Protein AF-A0A961D656-F1 (afdb_monomer)

Secondary structure (DSSP, 8-state):
-PPPSS---HHHHHHHHHHHHHHHHHHHHHHHHHHHHTT-HHHHHHHHHHHH----------GGG-B-TTT--BGGGS----------

Mean predicted aligned error: 13.87 Å

Sequence (88 aa):
ERLPGRNLTREDAARALRRLATRLLHVPSSRARLAAEEGRTDAYLEAMAELYGIAVPHPVKPLEKCECPVTGLRVSDLAVTPVHEEAV

Foldseek 3Di:
DPDPPDPQDPVNVVVVVVVVVCVVVVVLVVVLVVCVVVVNNVVSLVVVCVVPVPDDPDPCDPQQPDADPVPRDGPVNPDPPPPPPDDD

pLDDT: mean 77.81, std 14.46, range [40.59, 94.75]

Structure (mmCIF, N/CA/C/O backbone):
data_AF-A0A961D656-F1
#
_entry.id   AF-A0A961D656-F1
#
loop_
_atom_site.group_PDB
_atom_site.id
_atom_site.type_symbol
_atom_site.label_atom_id
_atom_site.label_alt_id
_atom_site.label_comp_id
_atom_site.label_asym_id
_atom_site.label_entity_id
_atom_site.label_seq_id
_atom_site.pdbx_PDB_ins_code
_atom_site.Cartn_x
_atom_site.Cartn_y
_atom_site.Cartn_z
_atom_site.occupancy
_atom_site.B_iso_or_equiv
_atom_site.auth_seq_id
_atom_site.auth_comp_id
_atom_site.auth_asym_id
_atom_site.auth_atom_id
_atom_site.pdbx_PDB_model_num
ATOM 1 N N . GLU A 1 1 ? 16.674 10.686 -14.498 1.00 51.22 1 GLU A N 1
ATOM 2 C CA . GLU A 1 1 ? 17.511 9.847 -15.379 1.00 51.22 1 GLU A CA 1
ATOM 3 C C . GLU A 1 1 ? 16.634 9.182 -16.422 1.00 51.22 1 GLU A C 1
ATOM 5 O O . GLU A 1 1 ? 15.688 8.492 -16.057 1.00 51.22 1 GLU A O 1
ATOM 10 N N . ARG A 1 2 ? 16.893 9.453 -17.706 1.00 58.59 2 ARG A N 1
ATOM 11 C CA . ARG A 1 2 ? 16.337 8.653 -18.803 1.00 58.59 2 ARG A CA 1
ATOM 12 C C . ARG A 1 2 ? 17.105 7.332 -18.868 1.00 58.59 2 ARG A C 1
ATOM 14 O O . ARG A 1 2 ? 18.253 7.271 -18.436 1.00 58.59 2 ARG A O 1
ATOM 21 N N . LEU A 1 3 ? 16.447 6.294 -19.376 1.00 59.28 3 LEU A N 1
ATOM 22 C CA . LEU A 1 3 ? 17.039 4.973 -19.566 1.00 59.28 3 LEU A CA 1
ATOM 23 C C . LEU A 1 3 ? 18.379 5.089 -20.319 1.00 59.28 3 LEU A C 1
ATOM 25 O O . LEU A 1 3 ? 18.419 5.762 -21.351 1.00 59.28 3 LEU A O 1
ATOM 29 N N . PRO A 1 4 ? 19.472 4.495 -19.804 1.00 62.66 4 PRO A N 1
ATOM 30 C CA . PRO A 1 4 ? 20.770 4.549 -20.464 1.00 62.66 4 PRO A CA 1
ATOM 31 C C . PRO A 1 4 ? 20.666 3.898 -21.845 1.00 62.66 4 PRO A C 1
ATOM 33 O O . PRO A 1 4 ? 19.966 2.900 -21.992 1.00 62.66 4 PRO A O 1
ATOM 36 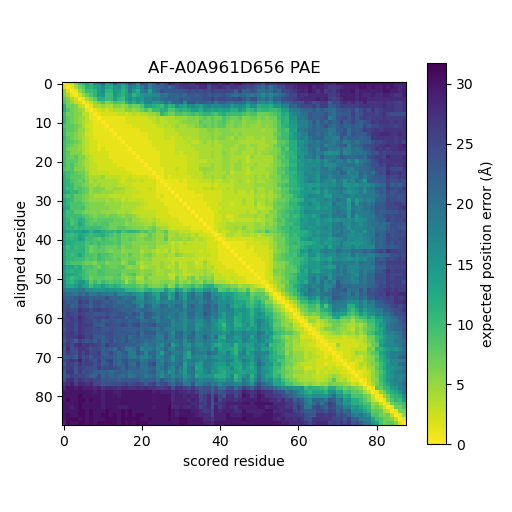N N . GLY A 1 5 ? 21.386 4.418 -22.844 1.00 70.00 5 GLY A N 1
ATOM 37 C CA . GLY A 1 5 ? 21.427 3.888 -24.220 1.00 70.00 5 GLY A CA 1
ATOM 38 C C . GLY A 1 5 ? 22.054 2.491 -24.364 1.00 70.00 5 GLY A C 1
ATOM 39 O O . GLY A 1 5 ? 22.538 2.144 -25.435 1.00 70.00 5 GLY A O 1
ATOM 40 N N . ARG A 1 6 ? 22.080 1.704 -23.283 1.00 73.19 6 ARG A N 1
ATOM 41 C CA . ARG A 1 6 ? 22.472 0.295 -23.248 1.00 73.19 6 ARG A CA 1
ATOM 42 C C . ARG A 1 6 ? 21.219 -0.577 -23.260 1.00 73.19 6 ARG A C 1
ATOM 44 O O . ARG A 1 6 ? 20.187 -0.189 -22.715 1.00 73.19 6 ARG A O 1
ATOM 51 N N . ASN A 1 7 ? 21.334 -1.784 -23.809 1.00 77.00 7 ASN A N 1
ATOM 52 C CA . ASN A 1 7 ? 20.256 -2.768 -23.742 1.00 77.00 7 ASN A CA 1
ATOM 53 C C . ASN A 1 7 ? 19.865 -3.032 -22.282 1.00 77.00 7 ASN A C 1
ATOM 55 O O . ASN A 1 7 ? 20.720 -3.283 -21.428 1.00 77.00 7 ASN A O 1
ATOM 59 N N . LEU A 1 8 ? 18.566 -2.938 -21.998 1.00 82.75 8 LEU A N 1
ATOM 60 C CA . LEU A 1 8 ? 18.030 -3.109 -20.657 1.00 82.75 8 LEU A CA 1
ATOM 61 C C . LEU A 1 8 ? 18.156 -4.577 -20.240 1.00 82.75 8 LEU A C 1
ATOM 63 O O . LEU A 1 8 ? 17.529 -5.454 -20.834 1.00 82.75 8 LEU A O 1
ATOM 67 N N . THR A 1 9 ? 18.949 -4.852 -19.209 1.00 89.81 9 THR A N 1
ATOM 68 C CA . THR A 1 9 ? 19.027 -6.207 -18.657 1.00 89.81 9 THR A CA 1
ATOM 69 C C . THR A 1 9 ? 17.776 -6.523 -17.834 1.00 89.81 9 THR A C 1
ATOM 71 O O . THR A 1 9 ? 17.111 -5.629 -17.300 1.00 89.81 9 THR A O 1
ATOM 74 N N . ARG A 1 10 ? 17.460 -7.814 -17.672 1.00 92.62 10 ARG A N 1
ATOM 75 C CA . ARG A 1 10 ? 16.353 -8.262 -16.807 1.00 92.62 10 ARG A CA 1
ATOM 76 C C . ARG A 1 10 ? 16.514 -7.769 -15.365 1.00 92.62 10 ARG A C 1
ATOM 78 O O . ARG A 1 10 ? 15.529 -7.427 -14.714 1.00 92.62 10 ARG A O 1
ATOM 85 N N . GLU A 1 11 ? 17.743 -7.733 -14.862 1.00 92.69 11 GLU A N 1
ATOM 86 C CA . GLU A 1 11 ? 18.039 -7.271 -13.505 1.00 92.69 11 GLU A CA 1
ATOM 87 C C . GLU A 1 11 ? 17.823 -5.766 -13.348 1.00 92.69 11 GLU A C 1
ATOM 89 O O . GLU A 1 11 ? 17.234 -5.338 -12.353 1.00 92.69 11 GLU A O 1
ATOM 94 N N . ASP A 1 12 ? 18.221 -4.974 -14.347 1.00 90.31 12 ASP A N 1
ATOM 95 C CA . ASP A 1 12 ? 17.963 -3.534 -14.372 1.00 90.31 12 ASP A CA 1
ATOM 96 C C . ASP A 1 12 ? 16.462 -3.246 -14.401 1.00 90.31 12 ASP A C 1
ATOM 98 O O . ASP A 1 12 ? 15.979 -2.417 -13.626 1.00 90.31 12 ASP A O 1
ATOM 102 N N . ALA A 1 13 ? 15.712 -3.981 -15.229 1.00 91.50 13 ALA A N 1
ATOM 103 C CA . ALA A 1 13 ? 14.256 -3.896 -15.283 1.00 91.50 13 ALA A CA 1
ATOM 104 C C . ALA A 1 13 ? 13.638 -4.187 -13.910 1.00 91.50 13 ALA A C 1
ATOM 106 O O . ALA A 1 13 ? 12.872 -3.386 -13.376 1.00 91.50 13 ALA A O 1
ATOM 107 N N . ALA A 1 14 ? 14.023 -5.307 -13.293 1.00 94.56 14 ALA A N 1
ATOM 108 C CA . ALA A 1 14 ? 13.505 -5.708 -11.992 1.00 94.56 14 ALA A CA 1
ATOM 109 C C . ALA A 1 14 ? 13.859 -4.694 -10.891 1.00 94.56 14 ALA A C 1
ATOM 111 O O . ALA A 1 14 ? 13.040 -4.409 -10.015 1.00 94.56 14 ALA A O 1
ATOM 112 N N . ARG A 1 15 ? 15.068 -4.122 -10.920 1.00 93.69 15 ARG A N 1
ATOM 113 C CA . ARG A 1 15 ? 15.498 -3.080 -9.978 1.00 93.69 15 ARG A CA 1
ATOM 114 C C . ARG A 1 15 ? 14.708 -1.785 -10.169 1.00 93.69 15 ARG A C 1
ATOM 116 O O . ARG A 1 15 ? 14.294 -1.184 -9.177 1.00 93.69 15 ARG A O 1
ATOM 123 N N . ALA A 1 16 ? 14.482 -1.368 -11.412 1.00 92.38 16 ALA A N 1
ATOM 124 C CA . ALA A 1 16 ? 13.689 -0.186 -11.731 1.00 92.38 16 ALA A CA 1
ATOM 125 C C . ALA A 1 16 ? 12.230 -0.355 -11.285 1.00 92.38 16 ALA A C 1
ATOM 127 O O . ALA A 1 16 ? 11.692 0.529 -10.620 1.00 92.38 16 ALA A O 1
ATOM 128 N N . LEU A 1 17 ? 11.626 -1.515 -11.559 1.00 94.19 17 LEU A N 1
ATOM 129 C CA . LEU A 1 17 ? 10.260 -1.833 -11.142 1.00 94.19 17 LEU A CA 1
ATOM 130 C C . LEU A 1 17 ? 10.112 -1.868 -9.61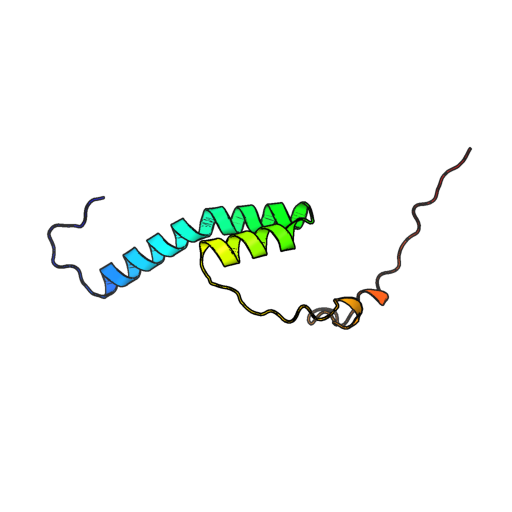9 1.00 94.19 17 LEU A C 1
ATOM 132 O O . LEU A 1 17 ? 9.167 -1.290 -9.093 1.00 94.19 17 LEU A O 1
ATOM 136 N N . ARG A 1 18 ? 11.068 -2.458 -8.889 1.00 94.69 18 ARG A N 1
ATOM 137 C CA . ARG A 1 18 ? 11.069 -2.410 -7.415 1.00 94.69 18 ARG A CA 1
ATOM 138 C C . ARG A 1 18 ? 11.115 -0.976 -6.895 1.00 94.69 18 ARG A C 1
ATOM 140 O O . ARG A 1 18 ? 10.312 -0.614 -6.045 1.00 94.69 18 ARG A O 1
ATOM 147 N N . ARG A 1 19 ? 12.007 -0.142 -7.439 1.00 94.75 19 ARG A N 1
ATOM 148 C CA . ARG A 1 19 ? 12.097 1.282 -7.069 1.00 94.75 19 ARG A CA 1
ATOM 149 C C . ARG A 1 19 ? 10.804 2.036 -7.365 1.00 94.75 19 ARG A C 1
ATOM 151 O O . ARG A 1 19 ? 10.403 2.876 -6.563 1.00 94.75 19 ARG A O 1
ATOM 158 N N . LEU A 1 20 ? 10.172 1.749 -8.500 1.00 93.31 20 LEU A N 1
ATOM 159 C CA . LEU A 1 20 ? 8.888 2.333 -8.866 1.00 93.31 20 LEU A CA 1
ATOM 160 C C . LEU A 1 20 ? 7.801 1.927 -7.866 1.00 93.31 20 LEU A C 1
ATOM 162 O O . LEU A 1 20 ? 7.148 2.803 -7.308 1.00 93.31 20 LEU A O 1
ATOM 166 N N . ALA A 1 21 ? 7.667 0.631 -7.582 1.00 91.25 21 ALA A N 1
ATOM 167 C CA . ALA A 1 21 ? 6.702 0.115 -6.616 1.00 91.25 21 ALA A CA 1
ATOM 168 C C . ALA A 1 21 ? 6.896 0.740 -5.224 1.00 91.25 21 ALA A C 1
ATOM 170 O O . ALA A 1 21 ? 5.932 1.206 -4.624 1.00 91.25 21 ALA A O 1
ATOM 171 N N . THR A 1 22 ? 8.140 0.849 -4.739 1.00 92.25 22 THR A N 1
ATOM 172 C CA . THR A 1 22 ? 8.443 1.522 -3.464 1.00 92.25 22 THR A CA 1
ATOM 173 C C . THR A 1 22 ? 7.977 2.977 -3.457 1.00 92.25 22 THR A C 1
ATOM 175 O O . THR A 1 22 ? 7.397 3.428 -2.474 1.00 92.25 22 THR A O 1
ATOM 178 N N . ARG A 1 23 ? 8.204 3.726 -4.544 1.00 90.62 23 ARG A N 1
ATOM 179 C CA . ARG A 1 23 ? 7.773 5.131 -4.637 1.00 90.62 23 ARG A CA 1
ATOM 180 C C . ARG A 1 23 ? 6.255 5.269 -4.678 1.00 90.62 23 ARG A C 1
ATOM 182 O O . ARG A 1 23 ? 5.731 6.173 -4.037 1.00 90.62 23 ARG A O 1
ATOM 189 N N . LEU A 1 24 ? 5.571 4.376 -5.393 1.00 89.38 24 LEU A N 1
ATOM 190 C CA . LEU A 1 24 ? 4.110 4.361 -5.467 1.00 89.38 24 LEU A CA 1
ATOM 191 C C . LEU A 1 24 ? 3.480 4.050 -4.106 1.00 89.38 24 LEU A C 1
ATOM 193 O O . LEU A 1 24 ? 2.525 4.711 -3.715 1.00 89.38 24 LEU A O 1
ATOM 197 N N . LEU A 1 25 ? 4.040 3.093 -3.360 1.00 87.31 25 LEU A N 1
ATOM 198 C CA . LEU A 1 25 ? 3.480 2.652 -2.082 1.00 87.31 25 LEU A CA 1
ATOM 199 C C . LEU A 1 25 ? 3.868 3.531 -0.886 1.00 87.31 25 LEU A C 1
ATOM 201 O O . LEU A 1 25 ? 3.225 3.439 0.158 1.00 87.31 25 LEU A O 1
ATOM 205 N N . HIS A 1 26 ? 4.880 4.396 -1.004 1.00 88.31 26 HIS A N 1
ATOM 206 C CA . HIS A 1 26 ? 5.346 5.208 0.122 1.00 88.31 26 HIS A CA 1
ATOM 207 C C . HIS A 1 26 ? 4.263 6.153 0.666 1.00 88.31 26 HIS A C 1
ATOM 209 O O . HIS A 1 26 ? 3.936 6.103 1.848 1.00 88.31 26 HIS A O 1
ATOM 215 N N . VAL A 1 27 ? 3.677 6.987 -0.199 1.00 89.19 27 VAL A N 1
ATOM 216 C CA . VAL A 1 27 ? 2.637 7.953 0.196 1.00 89.19 27 VAL A CA 1
ATOM 217 C C . VAL A 1 27 ? 1.398 7.271 0.785 1.00 89.19 27 VAL A C 1
ATOM 219 O O . VAL A 1 27 ? 0.979 7.685 1.867 1.00 89.19 27 VAL A O 1
ATOM 222 N N . PRO A 1 28 ? 0.800 6.242 0.148 1.00 84.81 28 PRO A N 1
ATOM 223 C CA . PRO A 1 28 ? -0.347 5.575 0.740 1.00 84.81 28 PRO A CA 1
ATOM 224 C C . PRO A 1 28 ? 0.007 4.864 2.052 1.00 84.81 28 PRO A C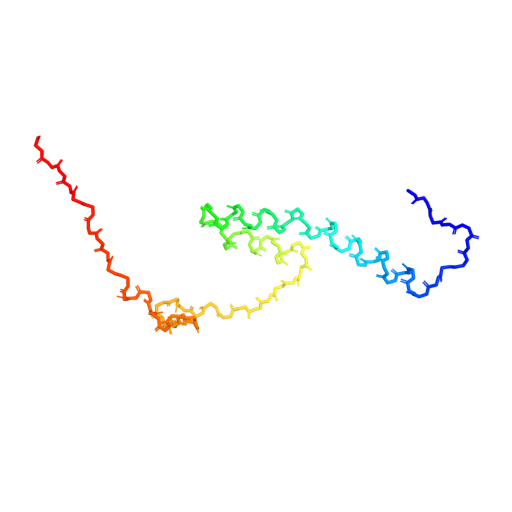 1
ATOM 226 O O . PRO A 1 28 ? -0.759 4.956 3.000 1.00 84.81 28 PRO A O 1
ATOM 229 N N . SER A 1 29 ? 1.199 4.272 2.193 1.00 83.75 29 SER A N 1
ATOM 230 C CA . SER A 1 29 ? 1.611 3.676 3.478 1.00 83.75 29 SER A CA 1
ATOM 231 C C . SER A 1 29 ? 1.673 4.714 4.605 1.00 83.75 29 SER A C 1
ATOM 233 O O . SER A 1 29 ? 1.176 4.473 5.704 1.00 83.75 29 SER A O 1
ATOM 235 N N . SER A 1 30 ? 2.230 5.897 4.332 1.00 88.62 30 SER A N 1
ATOM 236 C CA . SER A 1 30 ? 2.271 6.987 5.313 1.00 88.62 30 SER A CA 1
ATOM 237 C C . SER A 1 30 ? 0.871 7.497 5.669 1.00 88.62 30 SER A C 1
ATOM 239 O O . SER A 1 30 ? 0.588 7.756 6.836 1.00 88.62 30 SER A O 1
ATOM 241 N N . ARG A 1 31 ? -0.032 7.609 4.687 1.00 86.50 31 ARG A N 1
ATOM 242 C CA . ARG A 1 31 ? -1.421 8.039 4.925 1.00 86.50 31 ARG A CA 1
ATOM 243 C C . ARG A 1 31 ? -2.247 6.982 5.658 1.00 86.50 31 ARG A C 1
ATOM 245 O O . ARG A 1 31 ? -3.064 7.361 6.487 1.00 86.50 31 ARG A O 1
ATOM 252 N N . ALA A 1 32 ? -1.998 5.697 5.410 1.00 84.44 32 ALA A N 1
ATOM 253 C CA . ALA A 1 32 ? -2.609 4.598 6.154 1.00 84.44 32 ALA A CA 1
ATOM 254 C C . ALA A 1 32 ? -2.280 4.692 7.645 1.00 84.44 32 ALA A C 1
ATOM 256 O O . ALA A 1 32 ? -3.162 4.562 8.488 1.00 84.44 32 ALA A O 1
ATOM 257 N N . ARG A 1 33 ? -1.012 4.977 7.967 1.00 81.31 33 ARG A N 1
ATOM 258 C CA . ARG A 1 33 ? -0.567 5.159 9.350 1.00 81.31 33 ARG A CA 1
ATOM 259 C C . ARG A 1 33 ? -1.272 6.332 10.032 1.00 81.31 33 ARG A C 1
ATOM 261 O O . ARG A 1 33 ? -1.789 6.154 11.127 1.00 81.31 33 ARG A O 1
ATOM 268 N N . LEU A 1 34 ? -1.334 7.492 9.377 1.00 89.25 34 LEU A N 1
ATOM 269 C CA . LEU A 1 34 ? -2.042 8.659 9.918 1.00 89.25 34 LEU A CA 1
ATOM 270 C C . LEU A 1 34 ? -3.536 8.371 10.122 1.00 89.25 34 LEU A C 1
ATOM 272 O O . LEU A 1 34 ? -4.091 8.696 11.163 1.00 89.25 34 LEU A O 1
ATOM 276 N N . ALA A 1 35 ? -4.181 7.698 9.165 1.00 87.81 35 ALA A N 1
ATOM 277 C CA . ALA A 1 35 ? -5.578 7.301 9.308 1.00 87.81 35 ALA A CA 1
ATOM 278 C C . ALA A 1 35 ? -5.789 6.356 10.500 1.00 87.81 35 ALA A C 1
ATOM 280 O O . ALA A 1 35 ? -6.805 6.469 11.178 1.00 87.81 35 ALA A O 1
ATOM 281 N N . ALA A 1 36 ? -4.835 5.465 10.786 1.00 80.38 36 ALA A N 1
ATOM 282 C CA . ALA A 1 36 ? -4.899 4.601 11.960 1.00 80.38 36 ALA A CA 1
ATOM 283 C C . ALA A 1 36 ? -4.763 5.369 13.279 1.00 80.38 36 ALA A C 1
ATOM 285 O O . ALA A 1 36 ? -5.515 5.101 14.213 1.00 80.38 36 ALA A O 1
ATOM 286 N N . GLU A 1 37 ? -3.866 6.355 13.340 1.00 86.94 37 GLU A N 1
ATOM 287 C CA . GLU A 1 37 ? -3.721 7.252 14.496 1.00 86.94 37 GLU A CA 1
ATOM 288 C C . GLU A 1 37 ? -4.998 8.083 14.739 1.00 86.94 37 GLU A C 1
ATOM 290 O O . GLU A 1 37 ? -5.339 8.383 15.879 1.00 86.94 37 GLU A O 1
ATOM 295 N N . GLU A 1 38 ? -5.753 8.386 13.683 1.00 92.00 38 GLU A N 1
ATOM 296 C CA . GLU A 1 38 ? -7.025 9.117 13.744 1.00 92.00 38 GLU A CA 1
ATOM 297 C C . GLU A 1 38 ? -8.267 8.213 13.889 1.00 92.00 38 GLU A C 1
ATOM 299 O O . GLU A 1 38 ? -9.395 8.707 13.859 1.00 92.00 38 GLU A O 1
ATOM 304 N N . GLY A 1 39 ? -8.098 6.889 14.000 1.00 88.31 39 GLY A N 1
ATOM 305 C CA . GLY A 1 39 ? -9.211 5.935 14.102 1.00 88.31 39 GLY A CA 1
ATOM 306 C C . GLY A 1 39 ? -10.035 5.766 12.816 1.00 88.31 39 GLY A C 1
ATOM 307 O O . GLY A 1 39 ? -11.143 5.241 12.849 1.00 88.31 39 GLY A O 1
ATOM 308 N N . ARG A 1 40 ? -9.506 6.197 11.667 1.00 88.25 40 ARG A N 1
ATOM 309 C CA . ARG A 1 40 ? -10.146 6.140 10.338 1.00 88.25 40 ARG A CA 1
ATOM 310 C C . ARG A 1 40 ? -9.557 5.051 9.436 1.00 88.25 40 ARG A C 1
ATOM 312 O O . ARG A 1 40 ? -9.623 5.163 8.211 1.00 88.25 40 ARG A O 1
ATOM 319 N N . THR A 1 41 ? -8.959 4.014 10.024 1.00 84.19 41 THR A N 1
ATOM 320 C CA . THR A 1 41 ? -8.285 2.924 9.300 1.00 84.19 41 THR A CA 1
ATOM 321 C C . THR A 1 41 ? -9.191 2.275 8.259 1.00 84.19 41 THR A C 1
ATOM 323 O O . THR A 1 41 ? -8.778 2.116 7.115 1.00 84.19 41 THR A O 1
ATOM 326 N N . ASP A 1 42 ? -10.431 1.947 8.628 1.00 83.44 42 ASP A N 1
ATOM 327 C CA . ASP A 1 42 ? -11.335 1.169 7.774 1.00 83.44 42 ASP A CA 1
ATOM 328 C C . ASP A 1 42 ? -11.718 1.929 6.500 1.00 83.44 42 ASP A C 1
ATOM 330 O O . ASP A 1 42 ? -11.560 1.409 5.397 1.00 83.44 42 ASP A O 1
ATOM 334 N N . ALA A 1 43 ? -12.096 3.204 6.636 1.00 80.50 43 ALA A N 1
ATOM 335 C CA . ALA A 1 43 ? -12.403 4.072 5.498 1.00 80.50 43 ALA A CA 1
ATOM 336 C C . ALA A 1 43 ? -11.189 4.261 4.571 1.00 80.50 43 ALA A C 1
ATOM 338 O O . ALA A 1 43 ? -11.324 4.374 3.352 1.00 80.50 43 ALA A O 1
ATOM 339 N N . TYR A 1 44 ? -9.982 4.288 5.141 1.00 84.50 44 TYR A N 1
ATOM 340 C CA . TYR A 1 44 ? -8.759 4.372 4.354 1.00 84.50 44 TYR A CA 1
ATOM 341 C C . TYR A 1 44 ? -8.479 3.073 3.583 1.00 84.50 44 TYR A C 1
ATOM 343 O O . TYR A 1 44 ? -8.124 3.121 2.403 1.00 84.50 44 TYR A O 1
ATOM 351 N N . LEU A 1 45 ? -8.639 1.917 4.231 1.00 81.69 45 LEU A N 1
ATOM 352 C CA . LEU A 1 45 ? -8.440 0.609 3.607 1.00 81.69 45 LEU A CA 1
ATOM 353 C C . LEU A 1 45 ? -9.449 0.353 2.484 1.00 81.69 45 LEU A C 1
ATOM 355 O O . LEU A 1 45 ? -9.057 -0.166 1.441 1.00 81.69 45 LEU A O 1
ATOM 359 N N . GLU A 1 46 ? -10.703 0.768 2.655 1.00 83.50 46 GLU A N 1
ATOM 360 C CA . GLU A 1 46 ? -11.736 0.671 1.621 1.00 83.50 46 GLU A CA 1
ATOM 361 C C . GLU A 1 46 ? -11.370 1.492 0.374 1.00 83.50 46 GLU A C 1
ATOM 363 O O . GLU A 1 46 ? -11.340 0.956 -0.735 1.00 83.50 46 GLU A O 1
ATOM 368 N N . ALA A 1 47 ? -10.945 2.748 0.552 1.00 81.50 47 ALA A N 1
ATOM 369 C CA . ALA A 1 47 ? -10.474 3.585 -0.554 1.00 81.50 47 ALA A CA 1
ATOM 370 C C . ALA A 1 47 ? -9.231 3.000 -1.259 1.00 81.50 47 ALA A C 1
ATOM 372 O O . ALA A 1 47 ? -9.078 3.126 -2.475 1.00 81.50 47 ALA A O 1
ATOM 373 N N . MET A 1 48 ? -8.323 2.351 -0.519 1.00 82.06 48 MET A N 1
ATOM 374 C CA . MET A 1 48 ? -7.166 1.667 -1.114 1.00 82.06 48 MET A CA 1
ATOM 375 C C . MET A 1 48 ? -7.564 0.402 -1.881 1.00 82.06 48 MET A C 1
ATOM 377 O O . MET A 1 48 ? -6.970 0.117 -2.924 1.00 82.06 48 MET A O 1
ATOM 381 N N . ALA A 1 49 ? -8.554 -0.344 -1.389 1.00 82.62 49 ALA A N 1
ATOM 382 C CA . ALA A 1 49 ? -9.102 -1.502 -2.081 1.00 82.62 49 ALA A CA 1
ATOM 383 C C . ALA A 1 49 ? -9.768 -1.091 -3.403 1.00 82.62 49 ALA A C 1
ATOM 385 O O . ALA A 1 49 ? -9.566 -1.771 -4.405 1.00 82.62 49 ALA A O 1
ATOM 386 N N . GLU A 1 50 ? -10.469 0.047 -3.439 1.00 79.06 50 GLU A N 1
ATOM 387 C CA . GLU A 1 50 ? -11.029 0.615 -4.671 1.00 79.06 50 GLU A CA 1
ATOM 388 C C . GLU A 1 50 ? -9.928 1.066 -5.648 1.00 79.06 50 GLU A C 1
ATOM 390 O O . GLU A 1 50 ? -9.947 0.702 -6.823 1.00 79.06 50 GLU A O 1
ATOM 395 N N . LEU A 1 51 ? -8.925 1.806 -5.161 1.00 80.25 51 LEU A N 1
ATOM 396 C CA . LEU A 1 51 ? -7.857 2.362 -6.000 1.00 80.25 51 LEU A CA 1
ATOM 397 C C . LEU A 1 51 ? -6.936 1.304 -6.614 1.00 80.25 51 LEU A C 1
ATOM 399 O O . LEU A 1 51 ? -6.508 1.453 -7.759 1.00 80.25 51 LEU A O 1
ATOM 403 N N . TYR A 1 52 ? -6.582 0.270 -5.852 1.00 82.19 52 TYR A N 1
ATOM 404 C CA . TYR A 1 52 ? -5.617 -0.736 -6.297 1.00 82.19 52 TYR A CA 1
ATOM 405 C C . TYR A 1 52 ? -6.259 -2.075 -6.675 1.00 82.19 52 TYR A C 1
ATOM 407 O O . TYR A 1 52 ? -5.581 -2.922 -7.254 1.00 82.19 52 TYR A O 1
ATOM 415 N N . GLY A 1 53 ? -7.534 -2.300 -6.346 1.00 77.38 53 GLY A N 1
ATOM 416 C CA . GLY A 1 53 ? -8.197 -3.595 -6.533 1.00 77.38 53 GLY A CA 1
ATOM 417 C C . GLY A 1 53 ? -7.625 -4.711 -5.651 1.00 77.38 53 GLY A C 1
ATOM 418 O O . GLY A 1 53 ? -7.940 -5.882 -5.850 1.00 77.38 53 GLY A O 1
ATOM 419 N N . ILE A 1 54 ? -6.760 -4.374 -4.687 1.00 68.31 54 ILE A N 1
ATOM 420 C CA . ILE A 1 54 ? -6.105 -5.325 -3.784 1.00 68.31 54 ILE A CA 1
ATOM 421 C C . ILE A 1 54 ? -6.934 -5.394 -2.501 1.00 68.31 5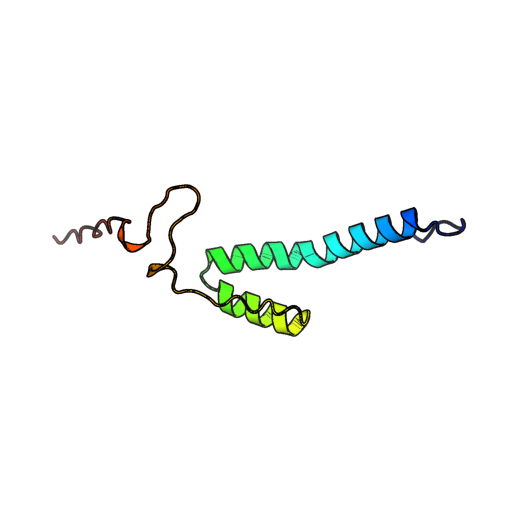4 ILE A C 1
ATOM 423 O O . ILE A 1 54 ? -6.521 -4.921 -1.445 1.00 68.31 54 ILE A O 1
ATOM 427 N N . ALA A 1 55 ? -8.139 -5.951 -2.584 1.00 59.62 55 ALA A N 1
ATOM 428 C CA . ALA A 1 55 ? -8.870 -6.316 -1.381 1.00 59.62 55 ALA A CA 1
ATOM 429 C C . ALA A 1 55 ? -8.253 -7.611 -0.842 1.00 59.62 55 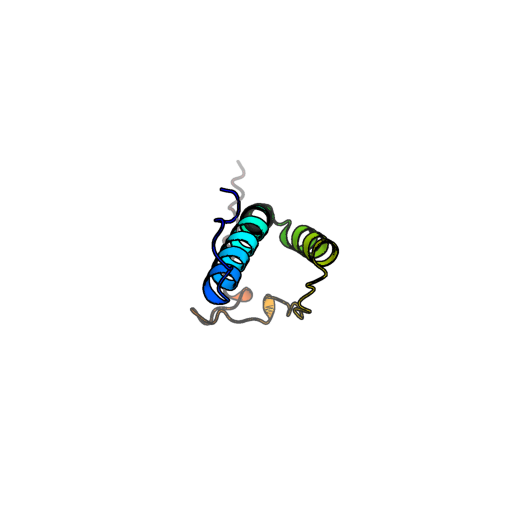ALA A C 1
ATOM 431 O O . ALA A 1 55 ? -8.403 -8.673 -1.444 1.00 59.62 55 ALA A O 1
ATOM 432 N N . VAL A 1 56 ? -7.542 -7.541 0.284 1.00 58.97 56 VAL A N 1
ATOM 433 C CA . VAL A 1 56 ? -7.331 -8.748 1.085 1.00 58.97 56 VAL A CA 1
ATOM 434 C C . VAL A 1 56 ? -8.638 -8.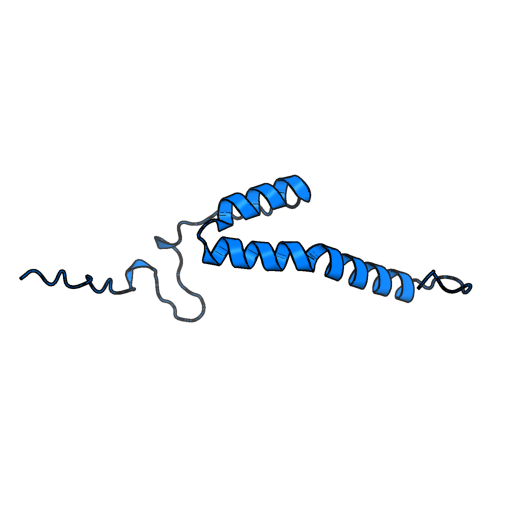940 1.843 1.00 58.97 56 VAL A C 1
ATOM 436 O O . VAL A 1 56 ? -8.945 -8.089 2.679 1.00 58.97 56 VAL A O 1
ATOM 439 N N . PRO A 1 57 ? -9.426 -10.000 1.592 1.00 56.78 57 PRO A N 1
ATOM 440 C CA . PRO A 1 57 ? -10.513 -10.342 2.489 1.00 56.78 57 PRO A CA 1
ATOM 441 C C . PRO A 1 57 ? -9.866 -10.758 3.810 1.00 56.78 57 PRO A C 1
ATOM 443 O O . PRO A 1 57 ? -9.506 -11.914 4.013 1.00 56.78 57 PRO A O 1
ATOM 446 N N . HIS A 1 58 ? -9.619 -9.788 4.686 1.00 55.59 58 HIS A N 1
ATOM 447 C CA . HIS A 1 58 ? -9.340 -10.058 6.078 1.00 55.59 58 HIS A CA 1
ATOM 448 C C . HIS A 1 58 ? -10.698 -10.315 6.711 1.00 55.59 58 HIS A C 1
ATOM 450 O O . HIS A 1 58 ? -11.484 -9.374 6.839 1.00 55.59 58 HIS A O 1
ATOM 456 N N . PRO A 1 59 ? -11.027 -11.561 7.095 1.00 56.69 59 PRO A N 1
ATOM 457 C CA . PRO A 1 59 ? -12.101 -11.747 8.043 1.00 56.69 59 PRO A CA 1
ATOM 458 C C . PRO A 1 59 ? -11.661 -11.004 9.301 1.00 56.69 59 PRO A C 1
ATOM 460 O O . PRO A 1 59 ? -10.769 -11.464 10.018 1.00 56.69 59 PRO A O 1
ATOM 463 N N . VAL A 1 60 ? -12.230 -9.821 9.523 1.00 59.41 60 VAL A N 1
ATOM 464 C CA . VAL A 1 60 ? -12.019 -9.047 10.740 1.00 59.41 60 VAL A CA 1
ATOM 465 C C . VAL A 1 60 ? -12.638 -9.883 11.852 1.00 59.41 60 VAL A C 1
ATOM 467 O O . VAL A 1 60 ? -13.843 -9.854 12.092 1.00 59.41 60 VAL A O 1
ATOM 470 N N . LYS A 1 61 ? -11.839 -10.760 12.464 1.00 64.44 61 LYS A N 1
ATOM 471 C CA . LYS A 1 61 ? -12.278 -11.468 13.658 1.00 64.44 61 LYS A CA 1
ATOM 472 C C . LYS A 1 61 ? -12.403 -10.404 14.747 1.00 64.44 61 LYS A C 1
ATOM 474 O O . LYS A 1 61 ? -11.459 -9.627 14.907 1.00 64.44 61 LYS A O 1
ATOM 479 N N . PRO A 1 62 ? -13.533 -10.346 15.472 1.00 70.25 62 PRO A N 1
ATOM 480 C CA . PRO A 1 62 ? -13.706 -9.391 16.558 1.00 70.25 62 PRO A CA 1
ATOM 481 C C . PRO A 1 62 ? -12.492 -9.447 17.485 1.00 70.25 62 PRO A C 1
ATOM 483 O O . PRO A 1 62 ? -12.157 -10.533 17.965 1.00 70.25 62 PRO A O 1
ATOM 486 N N . LEU A 1 63 ? -11.828 -8.307 17.710 1.00 72.19 63 LEU A N 1
ATOM 487 C CA . LEU A 1 63 ? -10.595 -8.243 18.508 1.00 72.19 63 LEU A CA 1
ATOM 488 C C . LEU A 1 63 ? -10.780 -8.835 19.916 1.00 72.19 63 LEU A C 1
ATOM 490 O O . LEU A 1 63 ? -9.847 -9.400 20.472 1.00 72.19 63 LEU A O 1
ATOM 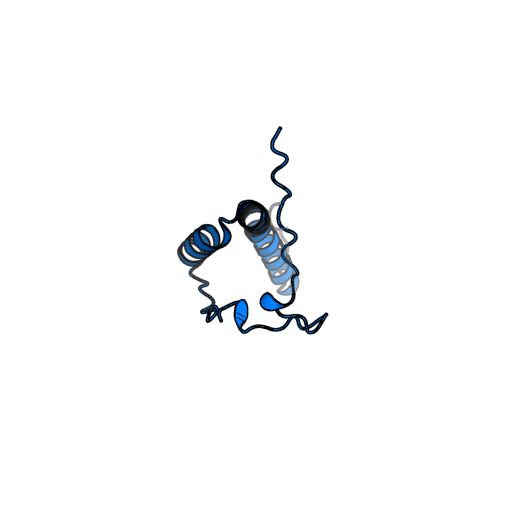494 N N . GLU A 1 64 ? -11.998 -8.788 20.455 1.00 74.38 64 GLU A N 1
ATOM 495 C CA . GLU A 1 64 ? -12.419 -9.403 21.725 1.00 74.38 64 GLU A CA 1
ATOM 496 C C . GLU A 1 64 ? -12.145 -10.919 21.803 1.00 74.38 64 GLU A C 1
ATOM 498 O O . GLU A 1 64 ? -12.004 -11.497 22.885 1.00 74.38 64 GLU A O 1
ATOM 503 N N . LYS A 1 65 ? -12.085 -11.586 20.645 1.00 75.25 65 LYS A N 1
ATOM 504 C CA . LYS A 1 65 ? -11.827 -13.026 20.506 1.00 75.25 65 LYS A CA 1
ATOM 505 C C . LYS A 1 65 ? -10.380 -13.335 20.118 1.00 75.25 65 LYS A C 1
ATOM 507 O O . LYS A 1 65 ? -10.049 -14.507 19.958 1.00 75.25 65 LYS A O 1
ATOM 512 N N . CYS A 1 66 ? -9.546 -12.316 19.932 1.00 79.81 66 CYS A N 1
ATOM 513 C CA . CYS A 1 66 ? -8.151 -12.459 19.539 1.00 79.81 66 CYS A CA 1
ATOM 514 C C . CYS A 1 66 ? -7.232 -12.337 20.764 1.00 79.81 66 CYS A C 1
ATOM 516 O O . CYS A 1 66 ? -7.451 -11.503 21.641 1.00 79.81 66 CYS A O 1
ATOM 518 N N . GLU A 1 67 ? -6.185 -13.159 20.792 1.00 87.31 67 GLU A N 1
ATOM 519 C CA . GLU A 1 67 ? -5.088 -13.087 21.761 1.00 87.31 67 GLU A CA 1
ATOM 520 C C . GLU A 1 67 ? -3.854 -12.491 21.082 1.00 87.31 67 GLU A C 1
ATOM 522 O O . GLU A 1 67 ? -3.560 -12.790 19.919 1.00 87.31 67 GLU A O 1
ATOM 527 N N . CYS A 1 68 ? -3.126 -11.629 21.790 1.00 83.19 68 CYS A N 1
ATOM 528 C CA . CYS A 1 68 ? -1.889 -11.055 21.278 1.00 83.19 68 CYS A CA 1
ATOM 529 C C . CYS A 1 68 ? -0.804 -12.146 21.171 1.00 83.19 68 CYS A C 1
ATOM 531 O O . CYS A 1 68 ? -0.458 -12.745 22.185 1.00 83.19 68 CYS A O 1
ATOM 533 N N . PRO A 1 69 ? -0.177 -12.379 20.004 1.00 84.69 69 PRO A N 1
ATOM 534 C CA . PRO A 1 69 ? 0.830 -13.435 19.846 1.00 84.69 69 PRO A CA 1
ATOM 535 C C . PRO A 1 69 ? 2.138 -13.163 20.605 1.00 84.69 69 PRO A C 1
ATOM 537 O O . PRO A 1 69 ? 2.964 -14.059 20.746 1.00 84.69 69 PRO A O 1
ATOM 540 N N . VAL A 1 70 ? 2.344 -11.927 21.071 1.00 86.50 70 VAL A N 1
ATOM 541 C CA . VAL A 1 70 ? 3.546 -11.523 21.815 1.00 86.50 70 VAL A CA 1
ATOM 542 C C . VAL A 1 70 ? 3.336 -11.628 23.325 1.00 86.50 70 VAL A C 1
ATOM 544 O O . VAL A 1 70 ? 4.258 -12.010 24.038 1.00 86.50 70 VAL A O 1
ATOM 547 N N . THR A 1 71 ? 2.143 -11.292 23.823 1.00 87.75 71 THR A N 1
ATOM 548 C CA . THR A 1 71 ? 1.865 -11.208 25.269 1.00 87.75 71 THR A CA 1
ATOM 549 C C . THR A 1 71 ? 0.845 -12.228 25.770 1.00 87.75 71 THR A C 1
ATOM 551 O O . THR A 1 71 ? 0.717 -12.400 26.975 1.00 87.75 71 THR A O 1
ATOM 554 N N . GLY A 1 72 ? 0.098 -12.881 24.879 1.00 87.81 72 GLY A N 1
ATOM 555 C CA . GLY A 1 72 ? -1.017 -13.773 25.216 1.00 87.81 72 GLY A CA 1
ATOM 556 C C . GLY A 1 72 ? -2.257 -13.065 25.771 1.00 87.81 72 GLY A C 1
ATOM 557 O O . GLY A 1 72 ? -3.240 -13.726 26.078 1.00 87.81 72 GLY A O 1
ATOM 558 N N . LEU A 1 73 ? -2.231 -11.736 25.904 1.00 87.69 73 LEU A N 1
ATOM 559 C CA . LEU A 1 73 ? -3.328 -10.969 26.496 1.00 87.69 73 LEU A CA 1
ATOM 560 C C . LEU A 1 73 ? -4.474 -10.761 25.505 1.00 87.69 73 LEU A C 1
ATOM 562 O O . LEU A 1 73 ? -4.249 -10.556 24.304 1.00 87.69 73 LEU A O 1
ATOM 566 N N . ARG A 1 74 ? -5.697 -10.754 26.035 1.00 88.31 74 ARG A N 1
ATOM 567 C CA . ARG A 1 74 ? -6.930 -10.380 25.336 1.00 88.31 74 ARG A CA 1
ATOM 568 C C . ARG A 1 74 ? -7.286 -8.928 25.628 1.00 88.31 74 ARG A C 1
ATOM 570 O O . ARG A 1 74 ? -6.873 -8.356 26.632 1.00 88.31 74 ARG A O 1
ATOM 577 N N . VAL A 1 75 ? -8.126 -8.337 24.777 1.00 82.50 75 VAL A N 1
ATOM 578 C CA . VAL A 1 75 ? -8.650 -6.972 24.998 1.00 82.50 75 VAL A CA 1
ATOM 579 C C . VAL A 1 75 ? -9.411 -6.863 26.326 1.00 82.50 75 VAL A C 1
ATOM 581 O O . VAL A 1 75 ? -9.330 -5.836 26.987 1.00 82.50 75 VAL A O 1
ATOM 584 N N . SER A 1 76 ? -10.088 -7.935 26.753 1.00 81.19 76 SER A N 1
ATOM 585 C CA . SER A 1 76 ? -10.780 -8.024 28.048 1.00 81.19 76 SER A CA 1
ATOM 586 C C . SER A 1 76 ? -9.861 -7.910 29.266 1.00 81.19 76 SER A C 1
ATOM 588 O O . SER A 1 76 ? -10.345 -7.627 30.357 1.00 81.19 76 SER A O 1
ATOM 590 N N . ASP A 1 77 ? -8.560 -8.140 29.093 1.00 83.81 77 ASP A N 1
ATOM 591 C CA . ASP A 1 77 ? -7.590 -8.190 30.190 1.00 83.81 77 ASP A CA 1
ATOM 592 C C . ASP A 1 77 ? -6.966 -6.809 30.455 1.00 83.81 77 ASP A C 1
ATOM 594 O O . ASP A 1 77 ? -6.256 -6.613 31.443 1.00 83.81 77 ASP A O 1
ATOM 598 N N . LEU A 1 78 ? -7.232 -5.830 29.580 1.00 80.06 78 LEU A N 1
ATOM 599 C CA . LEU A 1 78 ? -6.860 -4.437 29.787 1.00 80.06 78 LEU A CA 1
ATOM 600 C C . LEU A 1 78 ? -7.763 -3.854 30.878 1.00 80.06 78 LEU A C 1
ATOM 602 O O . LEU A 1 78 ? -8.946 -3.601 30.655 1.00 80.06 78 LEU A O 1
ATOM 606 N N . ALA A 1 79 ? -7.206 -3.628 32.067 1.00 71.19 79 ALA A N 1
ATOM 607 C CA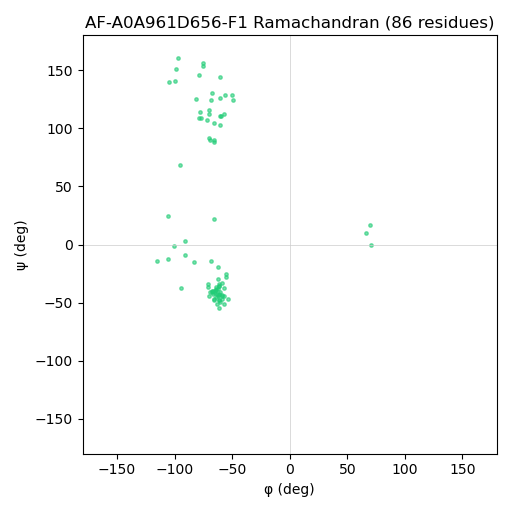 . ALA A 1 79 ? -7.907 -2.921 33.128 1.00 71.19 79 ALA A CA 1
ATOM 608 C C . ALA A 1 79 ? -8.254 -1.502 32.647 1.00 71.19 79 ALA A C 1
ATOM 610 O O . ALA A 1 79 ? -7.372 -0.659 32.477 1.00 71.19 79 ALA A O 1
ATOM 611 N N . VAL A 1 80 ? -9.543 -1.234 32.426 1.00 64.88 80 VAL A N 1
ATOM 612 C CA . VAL A 1 80 ? -10.047 0.129 32.257 1.00 64.88 80 VAL A CA 1
ATOM 613 C C . VAL A 1 80 ? -9.834 0.823 33.594 1.00 64.88 80 VAL A C 1
ATOM 615 O O . VAL A 1 80 ? -10.550 0.548 34.553 1.00 64.88 80 VAL A O 1
ATOM 618 N N . THR A 1 81 ? -8.836 1.696 33.695 1.00 55.59 81 THR A N 1
ATOM 619 C CA . THR A 1 81 ? -8.794 2.652 34.800 1.00 55.59 81 THR A CA 1
ATOM 620 C C . THR A 1 81 ? -9.914 3.658 34.546 1.00 55.59 81 THR A C 1
ATOM 622 O O . THR A 1 81 ? -9.820 4.392 33.556 1.00 55.59 81 THR A O 1
ATOM 625 N N . PRO A 1 82 ? -10.988 3.699 35.356 1.00 52.84 82 PRO A N 1
ATOM 626 C CA . PRO A 1 82 ? -11.960 4.769 35.235 1.00 52.84 82 PRO A CA 1
ATOM 627 C C . PRO A 1 82 ? -11.230 6.088 35.488 1.00 52.84 82 PRO A C 1
ATOM 629 O O . PRO A 1 82 ? -10.524 6.242 36.486 1.00 52.84 82 PRO A O 1
ATOM 632 N N . VAL A 1 83 ? -11.360 7.018 34.543 1.00 50.81 83 VAL A N 1
ATOM 633 C CA . VAL A 1 83 ? -10.955 8.409 34.731 1.00 50.81 83 VAL A CA 1
ATOM 634 C C . VAL A 1 83 ? -11.741 8.897 35.943 1.00 50.81 83 VAL A C 1
ATOM 636 O O . VAL A 1 83 ? -12.969 8.918 35.905 1.00 50.81 83 VAL A O 1
ATOM 639 N N . HIS A 1 84 ? -11.048 9.177 37.045 1.00 41.91 84 HIS A N 1
ATOM 640 C CA . HIS A 1 84 ? -11.674 9.749 38.226 1.00 41.91 84 HIS A CA 1
ATOM 641 C C . HIS A 1 84 ? -12.290 11.092 37.829 1.00 41.91 84 HIS A C 1
ATOM 643 O O . HIS A 1 84 ? -11.586 12.042 37.494 1.00 41.91 84 HIS A O 1
ATOM 649 N N . GLU A 1 85 ? -13.617 11.131 37.825 1.00 46.81 85 GLU A N 1
ATOM 650 C CA . GLU A 1 85 ? -14.418 12.342 37.752 1.00 46.81 85 GLU A CA 1
ATOM 651 C C . GLU A 1 85 ? -14.218 13.079 39.088 1.00 46.81 85 GLU A C 1
ATOM 653 O O . GLU A 1 85 ? -14.883 12.794 40.084 1.00 46.81 85 GLU A O 1
ATOM 658 N N . GLU A 1 86 ? -13.212 13.958 39.151 1.00 40.59 86 GLU A N 1
ATOM 659 C CA . GLU A 1 86 ? -13.061 14.914 40.250 1.00 40.59 86 GLU A CA 1
ATOM 660 C C . GLU A 1 86 ? -14.172 15.962 40.131 1.00 40.59 86 GLU A C 1
ATOM 662 O O . GLU A 1 86 ? -14.059 16.969 39.434 1.00 40.59 86 GLU A O 1
ATOM 667 N N . ALA A 1 87 ? -15.280 15.680 40.810 1.00 43.66 87 ALA A N 1
ATOM 668 C CA . ALA A 1 87 ? -16.215 16.687 41.270 1.00 43.66 87 ALA A CA 1
ATOM 669 C C . ALA A 1 87 ? -15.689 17.295 42.581 1.00 43.66 87 ALA A C 1
ATOM 671 O O . ALA A 1 87 ? -15.432 16.547 43.528 1.00 43.66 87 ALA A O 1
ATOM 672 N N . VAL A 1 88 ? -15.556 18.628 42.611 1.00 43.50 88 VAL A N 1
ATOM 673 C CA . VAL A 1 88 ? -15.967 19.609 43.652 1.00 43.50 88 VAL A CA 1
ATOM 674 C C . VAL A 1 88 ? -15.184 20.908 43.467 1.00 43.50 88 VAL A C 1
ATOM 676 O O . VAL A 1 88 ? -13.939 20.886 43.564 1.00 43.50 88 VAL A O 1
#

Solvent-accessible surface area (backbone atoms only — not comparable to full-atom values): 5691 Å² total; per-residue (Å²): 134,77,84,66,100,58,86,83,47,72,66,56,50,53,53,50,51,51,54,49,51,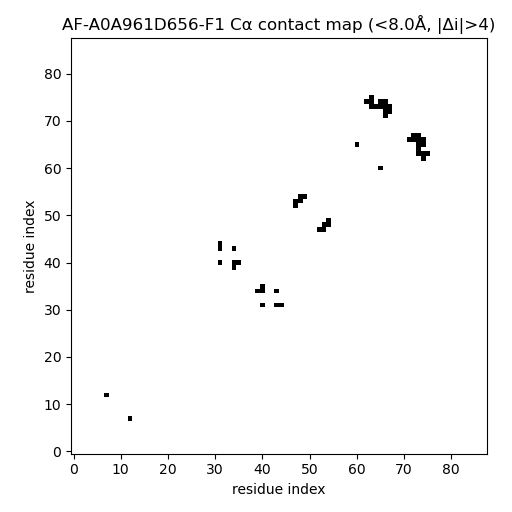51,62,67,48,45,62,56,53,55,49,47,51,52,28,47,78,69,72,40,40,66,68,51,51,53,54,47,23,68,74,67,66,64,67,74,88,69,82,79,66,60,60,78,80,41,61,38,93,88,76,66,50,38,62,84,69,58,80,78,74,77,80,80,80,83,82,132

Radius of gyration: 22.04 Å; Cα contacts (8 Å, |Δi|>4): 27; chains: 1; bounding box: 39×33×68 Å